Protein AF-A0A843T943-F1 (afdb_monomer_lite)

pLDDT: mean 78.67, std 18.43, range [34.84, 98.56]

Foldseek 3Di:
DDDDDDPPDPDDDPLNVLLVLLQVLCQLQVHDGCPLVVQLVVQLVVCVVVVDDPVVSVCSNNCSSCVCSCVSVCSVVCCVQQNNHCCVQQVVDVPPPPVSNVRSRVVVVVVDDDDD

Sequence (116 aa):
MTEKASPATDRVRTAEMIAAACLATDLGMGFPFEHGLHATLMAMRLADLANVDADTASQTYYACLLTYSGCTTDAEESTRIFGQSMTEHLTPVEHGSRAQSLAGVNEPCLRSTPHW

Radius of gyration: 20.21 Å; chains: 1; bounding box: 46×56×58 Å

Structure (mmCIF, N/CA/C/O backbone):
data_AF-A0A843T943-F1
#
_entry.id   AF-A0A843T943-F1
#
loop_
_atom_site.group_PDB
_atom_site.id
_atom_site.type_symbol
_atom_site.label_atom_id
_atom_site.label_alt_id
_atom_site.label_comp_id
_atom_site.label_asym_id
_atom_site.label_entity_id
_atom_site.label_seq_id
_atom_site.pdbx_PDB_ins_code
_atom_site.Cartn_x
_atom_site.Cartn_y
_atom_site.Cartn_z
_atom_site.occupancy
_atom_site.B_iso_or_equiv
_atom_site.auth_seq_id
_atom_site.auth_comp_id
_atom_site.auth_asym_id
_atom_site.auth_atom_id
_atom_site.pdbx_PDB_model_num
ATOM 1 N N . MET A 1 1 ? -2.264 38.146 35.349 1.00 35.91 1 MET A N 1
ATOM 2 C CA . MET A 1 1 ? -3.034 36.938 34.994 1.00 35.91 1 MET A CA 1
ATOM 3 C C . MET A 1 1 ? -2.268 36.275 33.866 1.00 35.91 1 MET A C 1
ATOM 5 O O . MET A 1 1 ? -2.380 36.694 32.726 1.00 35.91 1 MET A O 1
ATOM 9 N N . THR A 1 2 ? -1.322 35.414 34.227 1.00 34.84 2 THR A N 1
ATOM 10 C CA . THR A 1 2 ? -0.327 34.858 33.305 1.00 34.84 2 THR A CA 1
ATOM 11 C C . THR A 1 2 ? -0.920 33.608 32.672 1.00 34.84 2 THR A C 1
ATOM 13 O O . THR A 1 2 ? -1.159 32.621 33.366 1.00 34.84 2 THR A O 1
ATOM 16 N N . GLU A 1 3 ? -1.203 33.671 31.375 1.00 46.16 3 GLU A N 1
ATOM 17 C CA . GLU A 1 3 ? -1.627 32.517 30.590 1.00 46.16 3 GLU A CA 1
ATOM 18 C C . GLU A 1 3 ? -0.430 31.575 30.430 1.00 46.16 3 GLU A C 1
ATOM 20 O O . GLU A 1 3 ? 0.602 31.921 29.854 1.00 46.16 3 GLU A O 1
ATOM 25 N N . LYS A 1 4 ? -0.533 30.395 31.041 1.00 40.38 4 LYS A N 1
ATOM 26 C CA . LYS A 1 4 ? 0.493 29.359 31.001 1.00 40.38 4 LYS A CA 1
ATOM 27 C C . LYS A 1 4 ? 0.335 28.586 29.693 1.00 40.38 4 LYS A C 1
ATOM 29 O O . LYS A 1 4 ? -0.426 27.624 29.639 1.00 40.38 4 LYS A O 1
ATOM 34 N N . ALA A 1 5 ? 1.055 29.003 28.653 1.00 53.22 5 ALA A N 1
ATOM 35 C CA . ALA A 1 5 ? 1.251 28.182 27.465 1.00 53.22 5 ALA A CA 1
ATOM 36 C C . ALA A 1 5 ? 1.896 26.851 27.890 1.00 53.22 5 ALA A C 1
ATOM 38 O O . ALA A 1 5 ? 2.995 26.822 28.449 1.00 53.22 5 ALA A O 1
ATOM 39 N N . SER A 1 6 ? 1.174 25.748 27.697 1.00 50.72 6 SER A N 1
ATOM 40 C CA . SER A 1 6 ? 1.707 24.403 27.909 1.00 50.72 6 SER A CA 1
ATOM 41 C C . SER A 1 6 ? 2.675 24.084 26.766 1.00 50.72 6 SER A C 1
ATOM 43 O O . SER A 1 6 ? 2.307 24.323 25.613 1.00 50.72 6 SER A O 1
ATOM 45 N N . PRO A 1 7 ? 3.884 23.550 27.015 1.00 50.81 7 PRO A N 1
ATOM 46 C CA . PRO A 1 7 ? 4.747 23.114 25.930 1.00 50.81 7 PRO A CA 1
ATOM 47 C C . PRO A 1 7 ? 4.096 21.880 25.301 1.00 50.81 7 PRO A C 1
ATOM 49 O O . PRO A 1 7 ? 4.120 20.792 25.877 1.00 50.81 7 PRO A O 1
ATOM 52 N N . ALA A 1 8 ? 3.462 22.048 24.139 1.00 60.62 8 ALA A N 1
ATOM 53 C CA . ALA A 1 8 ? 3.121 20.925 23.282 1.00 60.62 8 ALA A CA 1
ATOM 54 C C . ALA A 1 8 ? 4.448 20.274 22.882 1.00 60.62 8 ALA A C 1
ATOM 56 O O . ALA A 1 8 ? 5.213 20.809 22.086 1.00 60.62 8 ALA A O 1
ATOM 57 N N . THR A 1 9 ? 4.776 19.181 23.557 1.00 56.72 9 THR A N 1
ATOM 58 C CA . THR A 1 9 ? 6.011 18.438 23.357 1.00 56.72 9 THR A CA 1
ATOM 59 C C . THR A 1 9 ? 6.086 17.935 21.923 1.00 56.72 9 THR A C 1
ATOM 61 O O . THR A 1 9 ? 5.174 17.248 21.465 1.00 56.72 9 THR A O 1
ATOM 64 N N . ASP A 1 10 ? 7.204 18.248 21.291 1.00 68.62 10 ASP A N 1
ATOM 65 C CA . ASP A 1 10 ? 7.774 17.748 20.041 1.00 68.62 10 ASP A CA 1
ATOM 66 C C . ASP A 1 10 ? 7.848 16.200 19.993 1.00 68.62 10 ASP A C 1
ATOM 68 O O . ASP A 1 10 ? 8.912 15.597 20.123 1.00 68.62 10 ASP A O 1
ATOM 72 N N . ARG A 1 11 ? 6.698 15.509 19.945 1.00 80.38 11 ARG A N 1
ATOM 73 C CA . ARG A 1 11 ? 6.611 14.037 19.914 1.00 80.38 11 ARG A CA 1
ATOM 74 C C . ARG A 1 11 ? 6.117 13.569 18.554 1.00 80.38 11 ARG A C 1
ATOM 76 O O . ARG A 1 11 ? 4.919 13.606 18.285 1.00 80.38 11 ARG A O 1
ATOM 83 N N . VAL A 1 12 ? 7.046 13.070 17.744 1.00 89.88 12 VAL A N 1
ATOM 84 C CA . VAL A 1 12 ? 6.753 12.418 16.463 1.00 89.88 12 VAL A CA 1
ATOM 85 C C . VAL A 1 12 ? 6.107 11.054 16.706 1.00 89.88 12 VAL A C 1
ATOM 87 O O . VAL A 1 12 ? 6.551 10.284 17.566 1.00 89.88 12 VAL A O 1
ATOM 90 N N . ARG A 1 13 ? 5.045 10.739 15.960 1.00 93.25 13 ARG A N 1
ATOM 91 C CA . ARG A 1 13 ? 4.363 9.443 16.047 1.00 93.25 13 ARG A CA 1
ATOM 92 C C . ARG A 1 13 ? 5.164 8.380 15.302 1.00 93.25 13 ARG A C 1
ATOM 94 O O . ARG A 1 13 ? 5.665 8.617 14.208 1.00 93.25 13 ARG A O 1
ATOM 101 N N . THR A 1 14 ? 5.193 7.157 15.829 1.00 95.38 14 THR A N 1
ATOM 102 C CA . THR A 1 14 ? 5.813 6.007 15.145 1.00 95.38 14 THR A CA 1
ATOM 103 C C . THR A 1 14 ? 5.260 5.813 13.731 1.00 95.38 14 THR A C 1
ATOM 105 O O . THR A 1 14 ? 6.024 5.563 12.805 1.00 95.38 14 THR A O 1
ATOM 108 N N . ALA A 1 15 ? 3.952 6.010 13.546 1.00 95.88 15 ALA A N 1
ATOM 109 C CA . ALA A 1 15 ? 3.310 5.955 12.236 1.00 95.88 15 ALA A CA 1
ATOM 110 C C . ALA A 1 15 ? 3.863 6.986 11.238 1.00 95.88 15 ALA A C 1
ATOM 112 O O . ALA A 1 15 ? 4.008 6.654 10.068 1.00 95.88 15 ALA A O 1
ATOM 113 N N . GLU A 1 16 ? 4.209 8.198 11.682 1.00 95.94 16 GLU A N 1
ATOM 114 C CA . GLU A 1 16 ? 4.783 9.242 10.818 1.00 95.94 16 GLU A CA 1
ATOM 115 C C . GLU A 1 16 ? 6.208 8.874 10.399 1.00 95.94 16 GLU A C 1
ATOM 117 O O . GLU A 1 16 ? 6.549 8.971 9.223 1.00 95.94 16 GLU A O 1
ATOM 122 N N . MET A 1 17 ? 7.015 8.370 11.340 1.00 96.69 17 MET A N 1
ATOM 123 C CA . MET A 1 17 ? 8.372 7.899 11.046 1.00 96.69 17 MET A CA 1
ATOM 124 C C . MET A 1 17 ? 8.370 6.721 10.069 1.00 96.69 17 MET A C 1
ATOM 126 O O . MET A 1 17 ? 9.159 6.700 9.128 1.00 96.69 17 MET A O 1
ATOM 130 N N . ILE A 1 18 ? 7.477 5.748 10.270 1.00 97.12 18 ILE A N 1
ATOM 131 C CA . ILE A 1 18 ? 7.381 4.572 9.398 1.00 97.12 18 ILE A CA 1
ATOM 132 C C . ILE A 1 18 ? 6.822 4.955 8.024 1.00 97.12 18 ILE A C 1
ATOM 134 O O . ILE A 1 18 ? 7.332 4.475 7.017 1.00 97.12 18 ILE A O 1
ATOM 138 N N . ALA A 1 19 ? 5.839 5.856 7.952 1.00 96.88 19 ALA A N 1
ATOM 139 C CA . ALA A 1 19 ? 5.344 6.366 6.675 1.00 96.88 19 ALA A CA 1
ATOM 140 C C . ALA A 1 19 ? 6.439 7.123 5.902 1.00 96.88 19 ALA A C 1
ATOM 142 O O . ALA A 1 19 ? 6.611 6.897 4.708 1.00 96.88 19 ALA A O 1
ATOM 143 N N . ALA A 1 20 ? 7.234 7.961 6.576 1.00 96.69 20 ALA A N 1
ATOM 144 C CA . ALA A 1 20 ? 8.369 8.641 5.953 1.00 96.69 20 ALA A CA 1
ATOM 145 C C . ALA A 1 20 ? 9.435 7.650 5.452 1.00 96.69 20 ALA A C 1
ATOM 147 O O . ALA A 1 20 ? 9.953 7.809 4.347 1.00 96.69 20 ALA A O 1
ATOM 148 N N . ALA A 1 21 ? 9.729 6.602 6.230 1.00 94.44 21 ALA A N 1
ATOM 149 C CA . ALA A 1 21 ? 10.628 5.533 5.806 1.00 94.44 21 ALA A CA 1
ATOM 150 C C . ALA A 1 21 ? 10.081 4.773 4.585 1.00 94.44 21 ALA A C 1
ATOM 152 O O . ALA A 1 21 ? 10.832 4.533 3.647 1.00 94.44 21 ALA A O 1
ATOM 153 N N . CYS A 1 22 ? 8.779 4.472 4.551 1.00 95.56 22 CYS A N 1
ATOM 154 C CA . CYS A 1 22 ? 8.110 3.848 3.407 1.00 95.56 22 CYS A CA 1
ATOM 155 C C . CYS A 1 22 ? 8.260 4.691 2.129 1.00 95.56 22 CYS A C 1
ATOM 157 O O . CYS A 1 22 ? 8.596 4.159 1.077 1.00 95.56 22 CYS A O 1
ATOM 159 N N . LEU A 1 23 ? 8.085 6.013 2.219 1.00 95.31 23 LEU A N 1
ATOM 160 C CA . LEU A 1 23 ? 8.278 6.917 1.080 1.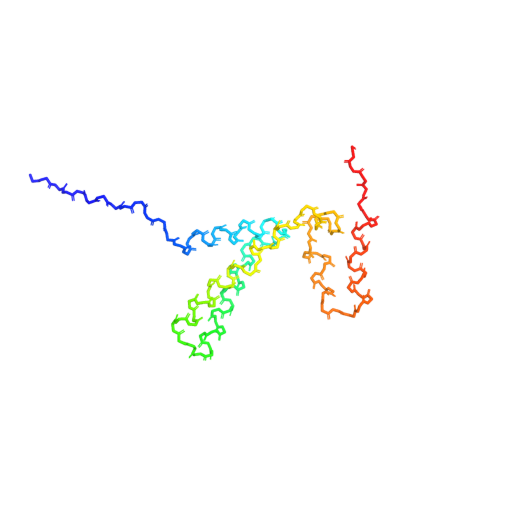00 95.31 23 LEU A CA 1
ATOM 161 C C . LEU A 1 23 ? 9.737 6.955 0.606 1.00 95.31 23 LEU A C 1
ATOM 163 O O . LEU A 1 23 ? 10.005 6.999 -0.594 1.00 95.31 23 LEU A O 1
ATOM 167 N N . ALA A 1 24 ? 10.694 6.912 1.536 1.00 91.81 24 ALA A N 1
ATOM 168 C CA . ALA A 1 24 ? 12.108 6.792 1.191 1.00 91.81 24 ALA A CA 1
ATOM 169 C C . ALA A 1 24 ? 12.416 5.443 0.516 1.00 91.81 24 ALA A C 1
ATOM 171 O O . ALA A 1 24 ? 13.228 5.396 -0.406 1.00 91.81 24 ALA A O 1
ATOM 172 N N . THR A 1 25 ? 11.752 4.360 0.934 1.00 88.94 25 THR A N 1
ATOM 173 C CA . THR A 1 25 ? 11.836 3.051 0.277 1.00 88.94 25 THR A CA 1
ATOM 174 C C . THR A 1 25 ? 11.286 3.096 -1.145 1.00 88.94 25 THR A C 1
ATOM 176 O O . THR A 1 25 ? 11.962 2.593 -2.037 1.00 88.94 25 THR A O 1
ATOM 179 N N . ASP A 1 26 ? 10.137 3.739 -1.387 1.00 89.38 26 ASP A N 1
ATOM 180 C CA . ASP A 1 26 ? 9.589 3.891 -2.744 1.00 89.38 26 ASP A CA 1
ATOM 181 C C . ASP A 1 26 ? 10.618 4.558 -3.676 1.00 89.38 26 ASP A C 1
ATOM 183 O O . ASP A 1 26 ? 10.900 4.054 -4.764 1.00 89.38 26 ASP A O 1
ATOM 187 N N . LEU A 1 27 ? 11.259 5.639 -3.213 1.00 87.44 27 LEU A N 1
ATOM 188 C CA . LEU A 1 27 ? 12.315 6.326 -3.964 1.00 87.44 27 LEU A CA 1
ATOM 189 C C . LEU A 1 27 ? 13.559 5.451 -4.169 1.00 87.44 27 LEU A C 1
ATOM 191 O O . LEU A 1 27 ? 14.092 5.403 -5.274 1.00 87.44 27 LEU A O 1
ATOM 195 N N . GLY A 1 28 ? 14.015 4.750 -3.127 1.00 80.50 28 GLY A N 1
ATOM 196 C CA . GLY A 1 28 ? 15.188 3.873 -3.199 1.00 80.50 28 GLY A CA 1
ATOM 197 C C . GLY A 1 28 ? 14.996 2.658 -4.113 1.00 80.50 28 GLY A C 1
ATOM 198 O O . GLY A 1 28 ? 15.968 2.154 -4.664 1.00 80.50 28 GLY A O 1
ATOM 199 N N . MET A 1 29 ? 13.752 2.212 -4.294 1.00 80.69 29 MET A N 1
ATOM 200 C CA . MET A 1 29 ? 13.380 1.088 -5.159 1.00 80.69 29 MET A CA 1
ATOM 201 C C . MET A 1 29 ? 13.011 1.514 -6.590 1.00 80.69 29 MET A C 1
ATOM 203 O O . MET A 1 29 ? 12.803 0.657 -7.450 1.00 80.69 29 MET A O 1
ATOM 207 N N . GLY A 1 30 ? 12.892 2.820 -6.857 1.00 79.69 30 GLY A N 1
ATOM 208 C CA . GLY A 1 30 ? 12.391 3.328 -8.138 1.00 79.69 30 GLY A CA 1
ATOM 209 C C . GLY A 1 30 ? 10.898 3.045 -8.360 1.00 79.69 30 GLY A C 1
ATOM 210 O O . GLY A 1 30 ? 10.454 2.897 -9.505 1.00 79.69 30 GLY A O 1
ATOM 211 N N . PHE A 1 31 ? 10.123 2.926 -7.278 1.00 85.12 31 PHE A N 1
ATOM 212 C CA . PHE A 1 31 ? 8.666 2.833 -7.323 1.00 85.12 31 PHE A CA 1
ATOM 213 C C . PHE A 1 31 ? 8.037 4.215 -7.555 1.00 85.12 31 PHE A C 1
ATOM 215 O O . PHE A 1 31 ? 8.642 5.244 -7.240 1.00 85.12 31 PHE A O 1
ATOM 222 N N . PRO A 1 32 ? 6.797 4.273 -8.077 1.00 88.94 32 PRO A N 1
ATOM 223 C CA . PRO A 1 32 ? 6.001 5.491 -8.004 1.00 88.94 32 PRO A CA 1
ATOM 224 C C . PRO A 1 32 ? 5.915 5.998 -6.557 1.00 88.94 32 PRO A C 1
ATOM 226 O O . PRO A 1 32 ? 5.799 5.206 -5.624 1.00 88.94 32 PRO A O 1
ATOM 229 N N . PHE A 1 33 ? 5.947 7.317 -6.364 1.00 91.75 33 PHE A N 1
ATOM 230 C CA . PHE A 1 33 ? 5.812 7.900 -5.030 1.00 91.75 33 PHE A CA 1
ATOM 231 C C . PHE A 1 33 ? 4.466 7.510 -4.399 1.00 91.75 33 PHE A C 1
ATOM 233 O O . PHE A 1 33 ? 3.450 7.463 -5.094 1.00 91.75 33 PHE A O 1
ATOM 240 N N . GLU A 1 34 ? 4.470 7.238 -3.092 1.00 96.00 34 GLU A N 1
ATOM 241 C CA . GLU A 1 34 ? 3.314 6.756 -2.319 1.00 96.00 34 GLU A CA 1
ATOM 242 C C . GLU A 1 34 ? 2.836 5.340 -2.686 1.00 96.00 34 GLU A C 1
ATOM 244 O O . GLU A 1 34 ? 1.758 4.929 -2.246 1.00 96.00 34 GLU A O 1
ATOM 249 N N . HIS A 1 35 ? 3.620 4.562 -3.442 1.00 94.88 35 HIS A N 1
ATOM 250 C CA . HIS A 1 35 ? 3.289 3.179 -3.786 1.00 94.88 35 HIS A CA 1
ATOM 251 C C . HIS A 1 35 ? 2.982 2.340 -2.535 1.00 94.88 35 HIS A C 1
ATOM 253 O O . HIS A 1 35 ? 1.905 1.740 -2.446 1.00 94.88 35 HIS A O 1
ATOM 259 N N . GLY A 1 36 ? 3.866 2.354 -1.532 1.00 95.44 36 GLY A N 1
ATOM 260 C CA . GLY A 1 36 ? 3.648 1.610 -0.289 1.00 95.44 36 GLY A CA 1
ATOM 261 C C . GLY A 1 36 ? 2.467 2.130 0.547 1.00 95.44 36 GLY A C 1
ATOM 262 O O . GLY A 1 36 ? 1.730 1.340 1.148 1.00 95.44 36 GLY A O 1
ATOM 263 N N . LEU A 1 37 ? 2.205 3.444 0.535 1.00 97.69 37 LEU A N 1
ATOM 264 C CA . LEU A 1 37 ? 1.030 4.025 1.204 1.00 97.69 37 LEU A CA 1
ATOM 265 C C . LEU A 1 37 ? -0.271 3.569 0.537 1.00 97.69 37 LEU A C 1
ATOM 267 O O . LEU A 1 37 ? -1.225 3.184 1.216 1.00 97.69 37 LEU A O 1
ATOM 271 N N . HIS A 1 38 ? -0.308 3.571 -0.795 1.00 98.00 38 HIS A N 1
ATOM 272 C CA . HIS A 1 38 ? -1.473 3.142 -1.553 1.00 98.00 38 HIS A CA 1
ATOM 273 C C . HIS A 1 38 ? -1.747 1.645 -1.354 1.00 98.00 38 HIS A C 1
ATOM 275 O O . HIS A 1 38 ? -2.894 1.262 -1.116 1.00 98.00 38 HIS A O 1
ATOM 281 N N . ALA A 1 3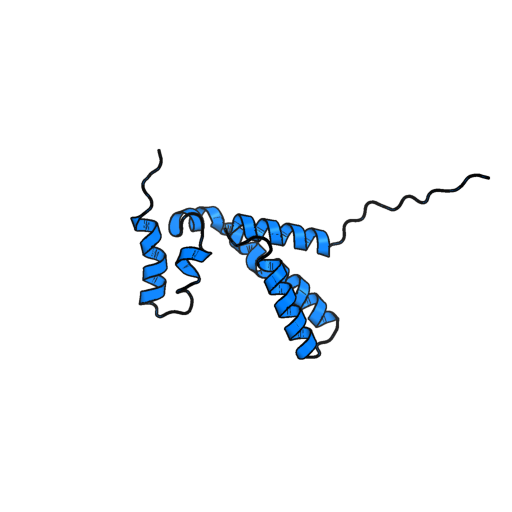9 ? -0.703 0.810 -1.349 1.00 97.06 39 ALA A N 1
ATOM 282 C CA . ALA A 1 39 ? -0.814 -0.608 -1.011 1.00 97.06 39 ALA A CA 1
ATOM 283 C C . ALA A 1 39 ? -1.345 -0.817 0.420 1.00 97.06 39 ALA A C 1
ATOM 285 O O . ALA A 1 39 ? -2.250 -1.625 0.632 1.00 97.06 39 ALA A O 1
ATOM 286 N N . THR A 1 40 ? -0.862 -0.029 1.387 1.00 98.38 40 THR A N 1
ATOM 287 C CA . THR A 1 40 ? -1.328 -0.075 2.784 1.00 98.38 40 THR A CA 1
ATOM 288 C C . THR A 1 40 ? -2.809 0.286 2.896 1.00 98.38 40 THR A C 1
ATOM 290 O O . THR A 1 40 ? -3.556 -0.397 3.592 1.00 98.38 40 THR A O 1
ATOM 293 N N . LEU A 1 41 ? -3.283 1.302 2.167 1.00 98.38 41 LEU A N 1
ATOM 294 C CA . LEU A 1 41 ? -4.710 1.643 2.129 1.00 98.38 41 LEU A CA 1
ATOM 295 C C . LEU A 1 41 ? -5.568 0.494 1.585 1.00 98.38 41 LEU A C 1
ATOM 297 O O . LEU A 1 41 ? -6.655 0.242 2.105 1.00 98.38 41 LEU A O 1
ATOM 301 N N . MET A 1 42 ? -5.096 -0.212 0.556 1.00 98.50 42 MET A N 1
ATOM 302 C CA . MET A 1 42 ? -5.810 -1.374 0.020 1.00 98.50 42 MET A CA 1
ATOM 303 C C . MET A 1 42 ? -5.829 -2.532 1.020 1.00 98.50 42 MET A C 1
ATOM 305 O O . MET A 1 42 ? -6.884 -3.126 1.237 1.00 98.50 42 MET A O 1
ATOM 309 N N . ALA A 1 43 ? -4.705 -2.810 1.680 1.00 98.25 43 ALA A N 1
ATOM 310 C CA . ALA A 1 43 ? -4.623 -3.842 2.708 1.00 98.25 43 ALA A CA 1
ATOM 311 C C . ALA A 1 43 ? -5.545 -3.550 3.900 1.00 98.25 43 ALA A C 1
ATOM 313 O O . ALA A 1 43 ? -6.257 -4.442 4.351 1.00 98.25 43 ALA A O 1
ATOM 314 N N . MET A 1 44 ? -5.613 -2.295 4.355 1.00 98.56 44 MET A N 1
ATOM 315 C CA . MET A 1 44 ? -6.526 -1.893 5.429 1.00 98.56 44 MET A CA 1
ATOM 316 C C . MET A 1 44 ? -7.995 -2.063 5.031 1.00 98.56 44 MET A C 1
ATOM 318 O O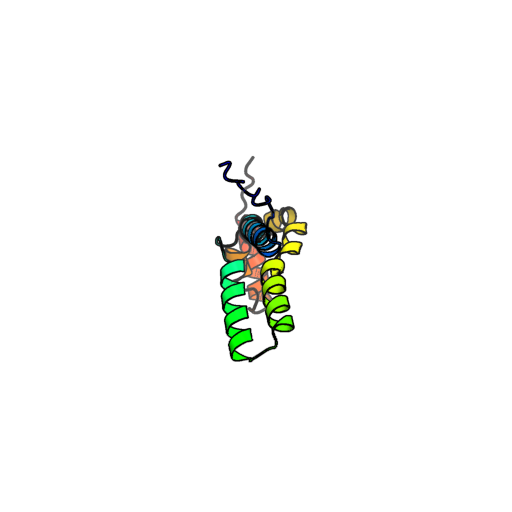 . MET A 1 44 ? -8.782 -2.573 5.819 1.00 98.56 44 MET A O 1
ATOM 322 N N . ARG A 1 45 ? -8.365 -1.748 3.781 1.00 98.50 45 ARG A N 1
ATOM 323 C CA . ARG A 1 45 ? -9.722 -2.028 3.274 1.00 98.50 45 ARG A CA 1
ATOM 324 C C . ARG A 1 45 ? -10.039 -3.523 3.267 1.00 98.50 45 ARG A C 1
ATOM 326 O O . ARG A 1 45 ? -11.168 -3.907 3.554 1.00 98.50 45 ARG A O 1
ATOM 333 N N . LEU A 1 46 ? -9.068 -4.370 2.931 1.00 98.50 46 LEU A N 1
ATOM 334 C CA . LEU A 1 46 ? -9.237 -5.824 2.990 1.00 98.50 46 LEU A CA 1
ATOM 335 C C . LEU A 1 46 ? -9.367 -6.319 4.435 1.00 98.50 46 LEU A C 1
ATOM 337 O O . LEU A 1 46 ? -10.210 -7.172 4.701 1.00 98.50 46 LEU A O 1
ATOM 341 N N . ALA A 1 47 ? -8.583 -5.767 5.361 1.00 98.25 47 ALA A N 1
ATOM 342 C CA . ALA A 1 47 ? -8.674 -6.068 6.786 1.00 98.25 47 ALA A CA 1
ATOM 343 C C . ALA A 1 47 ? -10.051 -5.686 7.359 1.00 98.25 47 ALA A C 1
ATOM 345 O O . ALA A 1 47 ? -10.663 -6.491 8.062 1.00 98.25 47 ALA A O 1
ATOM 346 N N . ASP A 1 48 ? -10.575 -4.516 6.980 1.00 98.19 48 ASP A N 1
ATOM 347 C CA . ASP A 1 48 ? -11.920 -4.066 7.350 1.00 98.19 48 ASP A CA 1
ATOM 348 C C . ASP A 1 48 ? -12.996 -5.027 6.818 1.00 98.19 48 ASP A C 1
ATOM 350 O O . ASP A 1 48 ? -13.880 -5.452 7.561 1.00 98.19 48 ASP A O 1
ATOM 354 N N . LEU A 1 49 ? -12.904 -5.428 5.544 1.00 98.56 49 LEU A N 1
ATOM 355 C CA . LEU A 1 49 ? -13.831 -6.394 4.936 1.00 98.56 49 LEU A CA 1
ATOM 356 C C . LEU A 1 49 ? -13.749 -7.785 5.578 1.00 98.56 49 LEU A C 1
ATOM 358 O O . LEU A 1 49 ? -14.752 -8.496 5.639 1.00 98.56 49 LEU A O 1
ATOM 362 N N . ALA A 1 50 ? -12.569 -8.172 6.059 1.00 98.31 50 ALA A N 1
ATOM 363 C CA . ALA A 1 50 ? -12.349 -9.413 6.793 1.00 98.31 50 ALA A CA 1
ATOM 364 C C . ALA A 1 50 ? -12.776 -9.325 8.272 1.00 98.31 50 ALA A C 1
ATOM 366 O O . ALA A 1 50 ? -12.773 -10.346 8.958 1.00 98.31 50 ALA A O 1
ATOM 367 N N . ASN A 1 51 ? -13.168 -8.137 8.751 1.00 98.00 51 ASN A N 1
ATOM 368 C CA . ASN A 1 51 ? -13.613 -7.870 10.117 1.00 98.00 51 ASN A CA 1
ATOM 369 C C . ASN A 1 51 ? -12.616 -8.377 11.178 1.00 98.00 51 ASN A C 1
ATOM 371 O O . ASN A 1 51 ? -12.997 -9.034 12.153 1.00 98.00 51 ASN A O 1
ATOM 375 N N . VAL A 1 52 ? -11.328 -8.101 10.950 1.00 98.38 52 VAL A N 1
ATOM 376 C CA . VAL A 1 52 ? -10.248 -8.456 11.880 1.00 98.38 52 VAL A CA 1
ATOM 377 C C . VAL A 1 52 ? -10.287 -7.589 13.141 1.00 98.38 52 VAL A C 1
ATOM 379 O O . VAL A 1 52 ? -10.870 -6.504 13.156 1.00 98.38 52 VAL A O 1
ATOM 382 N N . ASP A 1 53 ? -9.660 -8.055 14.219 1.00 98.38 53 ASP A N 1
ATOM 383 C CA . ASP A 1 53 ? -9.516 -7.255 15.434 1.00 98.38 53 ASP A CA 1
ATOM 384 C C . ASP A 1 53 ? -8.509 -6.097 15.270 1.00 98.38 53 ASP A C 1
ATOM 386 O O . ASP A 1 53 ? -7.745 -6.013 14.305 1.00 98.38 53 ASP A O 1
ATOM 390 N N . ALA A 1 54 ? -8.505 -5.185 16.245 1.00 97.88 54 ALA A N 1
ATOM 391 C CA . ALA A 1 54 ? -7.675 -3.983 16.215 1.00 97.88 54 ALA A CA 1
ATOM 392 C C . ALA A 1 54 ? -6.162 -4.267 16.246 1.00 97.88 54 ALA A C 1
ATOM 394 O O . ALA A 1 54 ? -5.389 -3.468 15.711 1.00 97.88 54 ALA A O 1
ATOM 395 N N . ASP A 1 55 ? -5.730 -5.373 16.859 1.00 98.44 55 ASP A N 1
ATOM 396 C CA . ASP A 1 55 ? -4.314 -5.744 16.883 1.00 98.44 55 ASP A CA 1
ATOM 397 C C . ASP A 1 55 ? -3.877 -6.203 15.491 1.00 98.44 55 ASP A C 1
ATOM 399 O O . ASP A 1 55 ? -2.917 -5.676 14.931 1.00 98.44 55 ASP A O 1
ATOM 403 N N . THR A 1 56 ? -4.667 -7.078 14.871 1.00 98.44 56 THR A N 1
ATOM 404 C CA . THR A 1 56 ? -4.447 -7.551 13.500 1.00 98.44 56 THR A CA 1
ATOM 405 C C . THR A 1 56 ? -4.482 -6.401 12.487 1.00 98.44 56 THR A C 1
ATOM 407 O O . THR A 1 56 ? -3.647 -6.343 11.582 1.00 98.44 56 THR A O 1
ATOM 410 N N . ALA A 1 57 ? -5.398 -5.441 12.646 1.00 98.44 57 ALA A N 1
ATOM 411 C CA . ALA A 1 57 ? -5.452 -4.241 11.810 1.00 98.44 57 ALA A CA 1
ATOM 412 C C . ALA A 1 57 ? -4.185 -3.373 11.965 1.00 98.44 57 ALA A C 1
ATOM 414 O O . ALA A 1 57 ? -3.610 -2.926 10.973 1.00 98.44 57 ALA A O 1
ATOM 415 N N . SER A 1 58 ? -3.700 -3.186 13.197 1.00 98.31 58 SER A N 1
ATOM 416 C CA . SER A 1 58 ? -2.448 -2.468 13.478 1.00 98.31 58 SER A CA 1
ATOM 417 C C . SER A 1 58 ? -1.230 -3.182 12.877 1.00 98.31 58 SER A C 1
ATOM 419 O O . SER A 1 58 ? -0.387 -2.549 12.238 1.00 98.31 58 SER A O 1
ATOM 421 N N . GLN A 1 59 ? -1.153 -4.509 13.016 1.00 98.25 59 GLN A N 1
ATOM 422 C CA . GLN A 1 59 ? -0.101 -5.315 12.395 1.00 98.25 59 GLN A CA 1
ATOM 423 C C . GLN A 1 59 ? -0.141 -5.205 10.870 1.00 98.25 59 GLN A C 1
ATOM 425 O O . GLN A 1 59 ? 0.901 -4.998 10.258 1.00 98.25 59 GLN A O 1
ATOM 430 N N . THR A 1 60 ? -1.330 -5.268 10.263 1.00 98.31 60 THR A N 1
ATOM 431 C CA . THR A 1 60 ? -1.514 -5.099 8.813 1.00 98.31 60 THR A CA 1
ATOM 432 C C . THR A 1 60 ? -0.996 -3.738 8.356 1.00 98.31 60 THR A C 1
ATOM 434 O O . THR A 1 60 ? -0.203 -3.668 7.421 1.00 98.31 60 THR A O 1
ATOM 437 N N . TYR A 1 61 ? -1.366 -2.663 9.058 1.00 98.50 61 TYR A N 1
ATOM 438 C CA . TYR A 1 61 ? -0.909 -1.307 8.755 1.00 98.50 61 TYR A CA 1
ATOM 439 C C . TYR A 1 61 ? 0.623 -1.205 8.727 1.00 98.50 61 TYR A C 1
ATOM 441 O O . TYR A 1 61 ? 1.204 -0.774 7.731 1.00 98.50 61 TYR A O 1
ATOM 449 N N . TYR A 1 62 ? 1.296 -1.627 9.801 1.00 98.00 62 TYR A N 1
ATOM 450 C CA . TYR A 1 62 ? 2.752 -1.498 9.888 1.00 98.00 62 TYR A CA 1
ATOM 451 C C . TYR A 1 62 ? 3.499 -2.504 9.005 1.00 98.00 62 TYR A C 1
ATOM 453 O O . TYR A 1 62 ? 4.523 -2.144 8.428 1.00 98.00 62 TYR A O 1
ATOM 461 N N . ALA A 1 63 ? 2.999 -3.733 8.857 1.00 96.75 63 ALA A N 1
ATOM 462 C CA . ALA A 1 63 ? 3.609 -4.737 7.987 1.00 96.75 63 ALA A CA 1
ATOM 463 C C . ALA A 1 63 ? 3.555 -4.316 6.511 1.00 96.75 63 ALA A C 1
ATOM 465 O O . ALA A 1 63 ? 4.544 -4.463 5.793 1.00 96.75 63 ALA A O 1
ATOM 466 N N . CYS A 1 64 ? 2.439 -3.733 6.062 1.00 97.44 64 CYS A N 1
ATOM 467 C CA . CYS A 1 64 ? 2.324 -3.221 4.699 1.00 97.44 64 CYS A CA 1
ATOM 468 C C . CYS A 1 64 ? 3.279 -2.050 4.442 1.00 97.44 64 CYS A C 1
ATOM 470 O O . CYS A 1 64 ? 4.010 -2.076 3.454 1.00 97.44 64 CYS A O 1
ATOM 472 N N . LEU A 1 65 ? 3.373 -1.082 5.360 1.00 97.31 65 LEU A N 1
ATOM 473 C CA . LEU A 1 65 ? 4.330 0.026 5.227 1.00 97.31 65 LEU A CA 1
ATOM 474 C C . LEU A 1 65 ? 5.794 -0.437 5.202 1.00 97.31 65 LEU A C 1
ATOM 476 O O . LEU A 1 65 ? 6.640 0.210 4.592 1.00 97.31 65 LEU A O 1
ATOM 480 N N . LEU A 1 66 ? 6.103 -1.548 5.869 1.00 95.44 66 LEU A N 1
ATOM 481 C CA . LEU A 1 66 ? 7.457 -2.0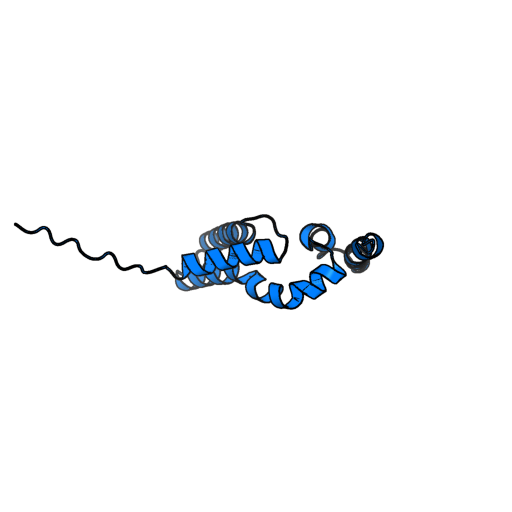94 5.969 1.00 95.44 66 LEU A CA 1
ATOM 482 C C . LEU A 1 66 ? 7.755 -3.187 4.934 1.00 95.44 66 LEU A C 1
ATOM 484 O O . LEU A 1 66 ? 8.852 -3.739 4.947 1.00 95.44 66 LEU A O 1
ATOM 488 N N . THR A 1 67 ? 6.827 -3.493 4.020 1.00 92.44 67 THR A N 1
ATOM 489 C CA . THR A 1 67 ? 6.937 -4.641 3.097 1.00 92.44 67 THR A CA 1
ATOM 490 C C . THR A 1 67 ? 8.246 -4.649 2.303 1.00 92.44 67 THR A C 1
ATOM 492 O O . THR A 1 67 ? 8.831 -5.709 2.095 1.00 92.44 67 THR A O 1
ATOM 495 N N . TYR A 1 68 ? 8.747 -3.472 1.924 1.00 87.31 68 TYR A N 1
ATOM 496 C CA . TYR A 1 68 ? 9.965 -3.331 1.125 1.00 87.31 68 TYR A CA 1
ATOM 497 C C . TYR A 1 68 ? 11.148 -2.737 1.895 1.00 87.31 68 TYR A C 1
ATOM 499 O O . TYR A 1 68 ? 12.195 -2.477 1.303 1.00 87.31 68 TYR A O 1
ATOM 507 N N . SER A 1 69 ? 11.037 -2.534 3.214 1.00 85.00 69 SER A N 1
ATOM 508 C CA . SER A 1 69 ? 12.064 -1.812 3.981 1.00 85.00 69 SER A CA 1
ATOM 509 C C . SER A 1 69 ? 13.429 -2.512 3.984 1.00 85.00 69 SER A C 1
ATOM 511 O O . SER A 1 69 ? 14.444 -1.864 4.218 1.00 85.00 69 SER A O 1
ATOM 513 N N . GLY A 1 70 ? 13.461 -3.828 3.742 1.00 78.50 70 GLY A N 1
ATOM 514 C CA . GLY A 1 70 ? 14.691 -4.618 3.611 1.00 78.50 70 GLY A CA 1
ATOM 515 C C . GLY A 1 70 ? 15.234 -4.719 2.182 1.00 78.50 70 GLY A C 1
ATOM 516 O O . GLY A 1 70 ? 16.399 -5.069 2.003 1.00 78.50 70 GLY A O 1
ATOM 517 N N . CYS A 1 71 ? 14.430 -4.399 1.166 1.00 73.00 71 CYS A N 1
ATOM 518 C CA . CYS A 1 71 ? 14.801 -4.548 -0.244 1.00 73.00 71 CYS A CA 1
ATOM 519 C C . CYS A 1 71 ? 15.830 -3.505 -0.708 1.00 73.00 71 CYS A C 1
ATOM 521 O O . CYS A 1 71 ? 16.539 -3.735 -1.681 1.00 73.00 71 CYS A O 1
ATOM 523 N N . THR A 1 72 ? 15.991 -2.409 0.036 1.00 62.88 72 THR A N 1
ATOM 524 C CA . THR A 1 72 ? 17.053 -1.414 -0.181 1.00 62.88 72 THR A CA 1
ATOM 525 C C . THR A 1 72 ? 18.460 -1.952 0.097 1.00 62.88 72 THR A C 1
ATOM 527 O O . THR A 1 72 ? 19.432 -1.362 -0.367 1.00 62.88 72 THR A O 1
ATOM 530 N N . THR A 1 73 ? 18.589 -3.078 0.813 1.00 61.84 73 THR A N 1
ATOM 531 C CA . THR A 1 73 ? 19.887 -3.693 1.159 1.00 61.84 73 THR A CA 1
ATOM 532 C C . THR A 1 73 ? 20.696 -4.107 -0.075 1.00 61.84 73 THR A C 1
ATOM 534 O O . THR A 1 73 ? 21.920 -4.130 -0.010 1.00 61.84 73 THR A O 1
ATOM 537 N N . ASP A 1 74 ? 20.025 -4.388 -1.196 1.00 58.59 74 ASP A N 1
ATOM 538 C CA . ASP A 1 74 ? 20.649 -4.802 -2.459 1.00 58.59 74 ASP A CA 1
ATOM 539 C C . ASP A 1 74 ? 20.453 -3.761 -3.576 1.00 58.59 74 ASP A C 1
ATOM 541 O O . ASP A 1 74 ? 20.579 -4.066 -4.755 1.00 58.59 74 ASP A O 1
ATOM 545 N N . ALA A 1 75 ? 20.109 -2.513 -3.234 1.00 61.22 75 ALA A N 1
ATOM 546 C CA . ALA A 1 75 ? 19.740 -1.498 -4.225 1.00 61.22 75 ALA A CA 1
ATOM 547 C C . ALA A 1 75 ? 20.862 -1.206 -5.241 1.00 61.22 75 ALA A C 1
ATOM 549 O O . ALA A 1 75 ? 20.578 -0.943 -6.409 1.00 61.22 75 ALA A O 1
ATOM 550 N N . GLU A 1 76 ? 22.130 -1.288 -4.828 1.00 60.81 76 GLU A N 1
ATOM 551 C CA . GLU A 1 76 ? 23.284 -1.092 -5.715 1.00 60.81 76 GLU A CA 1
ATOM 552 C C . GLU A 1 76 ? 23.428 -2.238 -6.735 1.00 60.81 76 GLU A C 1
ATOM 554 O O . GLU A 1 76 ? 23.625 -1.986 -7.924 1.00 60.81 76 GLU A O 1
ATOM 559 N N . GLU A 1 77 ? 23.240 -3.488 -6.307 1.00 62.50 77 GLU A N 1
ATOM 560 C CA . GLU A 1 77 ? 23.280 -4.661 -7.189 1.00 62.50 77 GLU A CA 1
ATOM 561 C C . GLU A 1 77 ? 22.020 -4.742 -8.067 1.00 62.50 77 GLU A C 1
ATOM 563 O O . GLU A 1 77 ? 22.113 -4.972 -9.272 1.00 62.50 77 GLU A O 1
ATOM 568 N N . SER A 1 78 ? 20.847 -4.428 -7.508 1.00 61.16 78 SER A N 1
ATOM 569 C CA . SER A 1 78 ? 19.586 -4.291 -8.244 1.00 61.16 78 SER A CA 1
ATOM 570 C C . SER A 1 78 ? 19.691 -3.230 -9.341 1.00 61.16 78 SER A C 1
ATOM 572 O O . SER A 1 78 ? 19.298 -3.483 -10.478 1.00 61.16 78 SER A O 1
ATOM 574 N N . THR A 1 79 ? 20.331 -2.089 -9.058 1.00 62.81 79 THR A N 1
ATOM 575 C CA . THR A 1 79 ? 20.596 -1.055 -10.072 1.00 62.81 79 THR A CA 1
ATOM 576 C C . THR A 1 79 ? 21.503 -1.571 -11.190 1.00 62.81 79 THR A C 1
ATOM 578 O O . THR A 1 79 ? 21.337 -1.224 -12.361 1.00 62.81 79 THR A O 1
ATOM 581 N N . ARG A 1 80 ? 22.464 -2.428 -10.843 1.00 63.12 80 ARG A N 1
ATOM 582 C CA . ARG A 1 80 ? 23.392 -3.056 -11.788 1.00 63.12 80 ARG A CA 1
ATOM 583 C C . ARG A 1 80 ? 22.704 -4.055 -12.717 1.00 63.12 80 ARG A C 1
ATOM 585 O O . ARG A 1 80 ? 23.086 -4.155 -13.880 1.00 63.12 80 ARG A O 1
ATOM 592 N N . ILE A 1 81 ? 21.718 -4.788 -12.202 1.00 62.56 81 ILE A N 1
ATOM 593 C CA . ILE A 1 81 ? 21.013 -5.861 -12.917 1.00 62.56 81 ILE A CA 1
ATOM 594 C C . ILE A 1 81 ? 19.809 -5.319 -13.702 1.00 62.56 81 ILE A C 1
ATOM 596 O O . ILE A 1 81 ? 19.596 -5.709 -14.848 1.00 62.56 81 ILE A O 1
ATOM 600 N N . P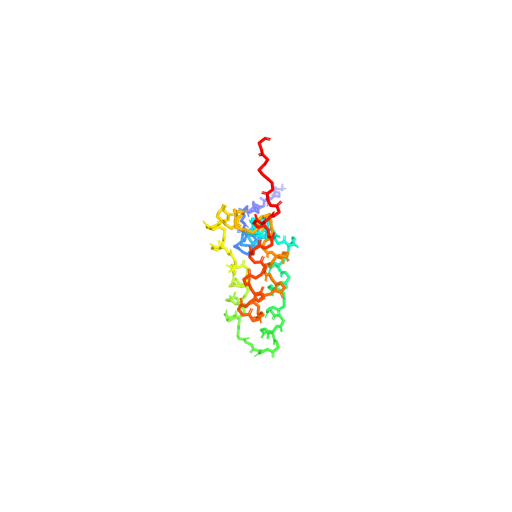HE A 1 82 ? 19.033 -4.412 -13.108 1.00 58.53 82 PHE A N 1
ATOM 601 C CA . PHE A 1 82 ? 17.741 -3.947 -13.623 1.00 58.53 82 PHE A CA 1
ATOM 602 C C . PHE A 1 82 ? 17.733 -2.472 -14.051 1.00 58.53 82 PHE A C 1
ATOM 604 O O . PHE A 1 82 ? 16.699 -1.966 -14.483 1.00 58.53 82 PHE A O 1
ATOM 611 N N . GLY A 1 83 ? 18.859 -1.759 -13.960 1.00 64.38 83 GLY A N 1
ATOM 612 C CA . GLY A 1 83 ? 18.894 -0.318 -14.207 1.00 64.38 83 GLY A CA 1
ATOM 613 C C . GLY A 1 83 ? 18.174 0.472 -13.106 1.00 64.38 83 GLY A C 1
ATOM 614 O O . GLY A 1 83 ? 18.130 0.061 -11.957 1.00 64.38 83 GLY A O 1
ATOM 615 N N . GLN A 1 84 ? 17.610 1.637 -13.432 1.00 59.19 84 GLN A N 1
ATOM 616 C CA . GLN A 1 84 ? 17.012 2.541 -12.430 1.00 59.19 84 GLN A CA 1
ATOM 617 C C . GLN A 1 84 ? 15.601 2.130 -11.960 1.00 59.19 84 GLN A C 1
ATOM 619 O O . GLN A 1 84 ? 15.031 2.811 -11.110 1.00 59.19 84 GLN A O 1
ATOM 624 N N . SER A 1 85 ? 14.995 1.072 -12.517 1.00 63.19 85 SER A N 1
ATOM 625 C CA . SER A 1 85 ? 13.634 0.679 -12.137 1.00 63.19 85 SER A CA 1
ATOM 626 C C . SER A 1 85 ? 13.371 -0.814 -12.305 1.00 63.19 85 SER A C 1
ATOM 628 O O . SER A 1 85 ? 13.197 -1.327 -13.410 1.00 63.19 85 SER A O 1
ATOM 630 N N . MET A 1 86 ? 13.232 -1.505 -11.175 1.00 65.19 86 MET A N 1
ATOM 631 C CA . MET A 1 86 ? 12.738 -2.883 -11.143 1.00 65.19 86 MET A CA 1
ATOM 632 C C . MET A 1 86 ? 11.272 -2.965 -11.610 1.00 65.19 86 MET A C 1
ATOM 634 O O . MET A 1 86 ? 10.868 -3.946 -12.231 1.00 65.19 86 MET A O 1
ATOM 638 N N . THR A 1 87 ? 10.489 -1.908 -11.374 1.00 66.75 87 THR A N 1
ATOM 639 C CA . THR A 1 87 ? 9.063 -1.820 -11.729 1.00 66.75 87 THR A CA 1
ATOM 640 C C . THR A 1 87 ? 8.812 -1.933 -13.226 1.00 66.75 87 THR A C 1
ATOM 642 O O . THR A 1 87 ? 7.839 -2.546 -13.654 1.00 66.75 87 THR A O 1
ATOM 645 N N . GLU A 1 88 ? 9.673 -1.323 -14.039 1.00 69.00 88 GLU A N 1
ATOM 646 C CA . GLU A 1 88 ? 9.503 -1.317 -15.492 1.00 69.00 88 GLU A CA 1
ATOM 647 C C . GLU A 1 88 ? 9.801 -2.692 -16.100 1.00 69.00 88 GLU A C 1
ATOM 649 O O . GLU A 1 88 ? 9.107 -3.145 -17.012 1.00 69.00 88 GLU A O 1
ATOM 654 N N . HIS A 1 89 ? 10.816 -3.375 -15.574 1.00 67.06 89 HIS A N 1
ATOM 655 C CA . HIS A 1 89 ? 11.397 -4.542 -16.231 1.00 67.06 89 HIS A CA 1
ATOM 656 C C . HIS A 1 89 ? 10.979 -5.877 -15.614 1.00 67.06 89 HIS A C 1
ATOM 658 O O . HIS A 1 89 ? 10.838 -6.867 -16.333 1.00 67.06 89 HIS A O 1
ATOM 664 N N . LEU A 1 90 ? 10.756 -5.917 -14.299 1.00 68.38 90 LEU A N 1
ATOM 665 C CA . LEU A 1 90 ? 10.470 -7.151 -13.571 1.00 68.38 90 LEU A CA 1
ATOM 666 C C . LEU A 1 90 ? 8.975 -7.319 -13.292 1.00 68.38 90 LEU A C 1
ATOM 668 O O . LEU A 1 90 ? 8.422 -8.375 -13.589 1.00 68.38 90 LEU A O 1
ATOM 672 N N . THR A 1 91 ? 8.301 -6.283 -12.787 1.00 72.62 91 THR A N 1
ATOM 673 C CA . THR A 1 91 ? 6.889 -6.359 -12.363 1.00 72.62 91 THR A CA 1
ATOM 674 C C . THR A 1 91 ? 5.929 -6.881 -13.447 1.00 72.62 91 THR A C 1
ATOM 676 O O . THR A 1 91 ? 5.068 -7.699 -13.128 1.00 72.62 91 THR A O 1
ATOM 679 N N . PRO A 1 92 ? 6.067 -6.544 -14.748 1.00 76.38 92 PRO A N 1
ATOM 680 C CA . PRO A 1 92 ? 5.172 -7.085 -15.778 1.00 76.38 92 PRO A CA 1
ATOM 681 C C . PRO A 1 92 ? 5.314 -8.598 -16.012 1.00 76.38 92 PRO A C 1
ATOM 683 O O . PRO A 1 92 ? 4.427 -9.217 -16.601 1.00 76.38 92 PRO A O 1
ATOM 686 N N . VAL A 1 93 ? 6.436 -9.198 -15.601 1.00 76.69 93 VAL A N 1
ATOM 687 C CA . VAL A 1 93 ? 6.804 -10.589 -15.916 1.00 76.69 93 VAL A CA 1
ATOM 688 C C . VAL A 1 93 ? 7.127 -11.438 -14.685 1.00 76.69 93 VAL A C 1
ATOM 690 O O . VAL A 1 93 ? 7.419 -12.629 -14.826 1.00 76.69 93 VAL A O 1
ATOM 693 N N . GLU A 1 94 ? 7.061 -10.871 -13.480 1.00 73.06 94 GLU A N 1
ATOM 694 C CA . GLU A 1 94 ? 7.428 -11.546 -12.227 1.00 73.06 94 GLU A CA 1
ATOM 695 C C . GLU A 1 94 ? 6.522 -12.743 -11.907 1.00 73.06 94 GLU A C 1
ATOM 697 O O . GLU A 1 94 ? 6.962 -13.731 -11.323 1.00 73.06 94 GLU A O 1
ATOM 702 N N . HIS A 1 95 ? 5.274 -12.695 -12.374 1.00 78.62 95 HIS A N 1
ATOM 703 C CA . HIS A 1 95 ? 4.310 -13.796 -12.297 1.00 78.62 95 HIS A CA 1
ATOM 704 C C . HIS A 1 95 ? 4.141 -14.545 -13.631 1.00 78.62 95 HIS A C 1
ATOM 706 O O . HIS A 1 95 ? 3.221 -15.349 -13.790 1.00 78.62 95 HIS A O 1
ATOM 712 N N . GLY A 1 96 ? 5.012 -14.271 -14.607 1.00 76.94 96 GLY A N 1
ATOM 713 C CA . GLY A 1 96 ? 5.035 -14.935 -15.906 1.00 76.94 96 GLY A CA 1
ATOM 714 C C . GLY A 1 96 ? 5.707 -16.310 -15.872 1.00 76.94 96 GLY A C 1
ATOM 715 O O . GLY A 1 96 ? 6.147 -16.818 -14.842 1.00 76.94 96 GLY A O 1
ATOM 716 N N . SER A 1 97 ? 5.813 -16.945 -17.039 1.00 83.19 97 SER A N 1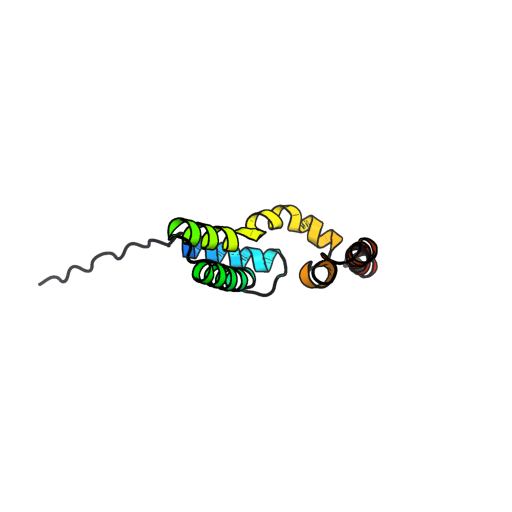
ATOM 717 C CA . SER A 1 97 ? 6.625 -18.159 -17.189 1.00 83.19 97 SER A CA 1
ATOM 718 C C . SER A 1 97 ? 8.111 -17.862 -16.947 1.00 83.19 97 SER A C 1
ATOM 720 O O . SER A 1 97 ? 8.572 -16.750 -17.191 1.00 83.19 97 SER A O 1
ATOM 722 N N . ARG A 1 98 ? 8.905 -18.877 -16.565 1.00 78.12 98 ARG A N 1
ATOM 723 C CA . ARG A 1 98 ? 10.363 -18.725 -16.350 1.00 78.12 98 ARG A CA 1
ATOM 724 C C . ARG A 1 98 ? 11.083 -18.021 -17.508 1.00 78.12 98 ARG A C 1
ATOM 726 O O . ARG A 1 98 ? 12.007 -17.254 -17.269 1.00 78.12 98 ARG A O 1
ATOM 733 N N . ALA A 1 99 ? 10.660 -18.272 -18.749 1.00 78.62 99 ALA A N 1
ATOM 734 C CA . ALA A 1 99 ? 11.221 -17.622 -19.931 1.00 78.62 99 ALA A CA 1
ATOM 735 C C . ALA A 1 99 ? 10.890 -16.119 -19.999 1.00 78.62 99 ALA A C 1
ATOM 737 O O . ALA A 1 99 ? 11.745 -15.329 -20.384 1.00 78.62 99 ALA A O 1
ATOM 738 N N . GLN A 1 100 ? 9.684 -15.714 -19.588 1.00 77.44 100 GLN A N 1
ATOM 739 C CA . GLN A 1 100 ? 9.272 -14.307 -19.537 1.00 77.44 100 GLN A CA 1
ATOM 740 C C . GLN A 1 100 ? 9.988 -13.547 -18.418 1.00 77.44 100 GLN A C 1
ATOM 742 O O . GLN A 1 100 ? 10.473 -12.446 -18.657 1.00 77.44 100 GLN A O 1
ATOM 747 N N . SER A 1 101 ? 10.131 -14.150 -17.235 1.00 75.56 101 SER A N 1
ATOM 748 C CA . SER A 1 101 ? 10.870 -13.529 -16.130 1.00 75.56 101 SER A CA 1
ATOM 749 C C . SER A 1 101 ? 12.355 -13.356 -16.473 1.00 75.56 101 SER A C 1
ATOM 751 O O . SER A 1 101 ? 12.916 -12.289 -16.250 1.00 75.56 101 SER A O 1
ATOM 753 N N . LEU A 1 102 ? 12.986 -14.361 -17.101 1.00 73.38 102 LEU A N 1
ATOM 754 C CA . LEU A 1 102 ? 14.364 -14.246 -17.602 1.00 73.38 102 LEU A CA 1
ATOM 755 C C . LEU A 1 102 ? 14.502 -13.178 -18.698 1.00 73.38 102 LEU A C 1
ATOM 757 O O . LEU A 1 102 ? 15.533 -12.516 -18.769 1.00 73.38 102 LEU A O 1
ATOM 761 N N . ALA A 1 103 ? 13.495 -12.994 -19.554 1.00 72.19 103 ALA A N 1
ATOM 762 C CA . ALA A 1 103 ? 13.520 -11.951 -20.578 1.00 72.19 103 ALA A CA 1
ATOM 763 C C . ALA A 1 103 ? 13.470 -10.537 -19.970 1.00 72.19 103 ALA A C 1
ATOM 765 O O . ALA A 1 103 ? 14.234 -9.678 -20.405 1.00 72.19 103 ALA A O 1
ATOM 766 N N . GLY A 1 104 ? 12.655 -10.318 -18.929 1.00 66.69 104 GLY A N 1
ATOM 767 C CA . GLY A 1 104 ? 12.597 -9.034 -18.211 1.00 66.69 104 GLY A CA 1
ATOM 768 C C . GLY A 1 104 ? 13.899 -8.663 -17.495 1.00 66.69 104 GLY A C 1
ATOM 769 O O . GLY A 1 104 ? 14.230 -7.489 -17.394 1.00 66.69 104 GLY A O 1
ATOM 770 N N . VAL A 1 105 ? 14.687 -9.657 -17.071 1.00 66.19 105 VAL A N 1
ATOM 771 C CA . VAL A 1 105 ? 16.023 -9.451 -16.476 1.00 66.19 105 VAL A CA 1
ATOM 772 C C . VAL A 1 105 ? 17.088 -9.129 -17.539 1.00 66.19 105 VAL A C 1
ATOM 774 O O . VAL A 1 105 ? 18.031 -8.393 -17.269 1.00 66.19 105 VAL A O 1
ATOM 777 N N . ASN A 1 106 ? 16.977 -9.681 -18.754 1.00 62.09 106 ASN A N 1
ATOM 778 C CA . ASN A 1 106 ? 18.030 -9.578 -19.777 1.00 62.09 106 ASN A CA 1
ATOM 779 C C . ASN A 1 106 ? 17.931 -8.326 -20.670 1.00 62.09 106 ASN A C 1
ATOM 781 O O . ASN A 1 106 ? 18.951 -7.869 -21.184 1.00 62.09 106 ASN A O 1
ATOM 785 N N . GLU A 1 107 ? 16.735 -7.763 -20.865 1.00 58.06 107 GLU A N 1
ATOM 786 C CA . GLU A 1 107 ? 16.518 -6.548 -21.677 1.00 58.06 107 GLU A CA 1
ATOM 787 C C . GLU A 1 107 ? 17.298 -5.310 -21.163 1.00 58.06 107 GLU A C 1
ATOM 789 O O . GLU A 1 107 ? 17.967 -4.659 -21.972 1.00 58.06 107 GLU A O 1
ATOM 794 N N . PRO A 1 108 ? 17.330 -5.010 -19.847 1.00 56.00 108 PRO A N 1
ATOM 795 C CA . PRO A 1 108 ? 18.078 -3.871 -19.294 1.00 56.00 108 PRO A CA 1
ATOM 796 C C . PRO A 1 108 ? 19.600 -4.015 -19.437 1.00 56.00 108 PRO A C 1
ATOM 798 O O . PRO A 1 108 ? 20.290 -3.054 -19.781 1.00 56.00 108 PRO A O 1
ATOM 801 N N . CYS A 1 109 ? 20.121 -5.233 -19.247 1.00 51.44 109 CYS A N 1
ATOM 802 C CA . CYS A 1 109 ? 21.548 -5.563 -19.345 1.00 51.44 109 CYS A CA 1
ATOM 803 C C . CYS A 1 109 ? 22.111 -5.348 -20.766 1.00 51.44 109 CYS A C 1
ATOM 805 O O . CYS A 1 109 ? 23.264 -4.960 -20.942 1.00 51.44 109 CYS A O 1
ATOM 807 N N . LEU A 1 110 ? 21.286 -5.533 -21.804 1.00 51.41 110 LEU A N 1
ATOM 808 C CA . LEU A 1 110 ? 21.677 -5.303 -23.201 1.00 51.41 110 LEU A CA 1
ATOM 809 C C . LEU A 1 110 ? 21.625 -3.823 -23.615 1.00 51.41 110 LEU A C 1
ATOM 811 O O . LEU A 1 110 ? 22.242 -3.445 -24.613 1.00 51.41 110 LEU A O 1
ATOM 815 N N . ARG A 1 111 ? 20.901 -2.984 -22.862 1.00 53.94 111 ARG A N 1
ATOM 816 C CA . ARG A 1 111 ? 20.687 -1.557 -23.158 1.00 53.94 111 ARG A CA 1
ATOM 817 C C . ARG A 1 111 ? 21.526 -0.616 -22.294 1.00 53.94 111 ARG A C 1
ATOM 819 O O . ARG A 1 111 ? 21.586 0.576 -22.597 1.00 53.94 111 ARG A O 1
ATOM 826 N N . SER A 1 112 ? 22.196 -1.121 -21.256 1.00 50.75 112 SER A N 1
ATOM 827 C CA . SER A 1 112 ? 23.138 -0.340 -20.457 1.00 50.75 112 SER A CA 1
ATOM 828 C C . SER A 1 112 ? 24.412 -0.060 -21.263 1.00 50.75 112 SER A C 1
ATOM 830 O O . SER A 1 112 ? 25.385 -0.814 -21.224 1.00 50.75 112 SER A O 1
ATOM 832 N N . THR A 1 113 ? 24.434 1.038 -22.017 1.00 46.66 113 THR A N 1
ATOM 833 C CA . THR A 1 113 ? 25.701 1.612 -22.481 1.00 46.66 113 THR A CA 1
ATOM 834 C C . THR A 1 113 ? 26.509 2.088 -21.271 1.00 46.66 113 THR A C 1
ATOM 836 O O . THR A 1 113 ? 25.942 2.757 -20.399 1.00 46.66 113 THR A O 1
ATOM 839 N N . PRO A 1 114 ? 27.819 1.790 -21.200 1.00 45.44 114 PRO A N 1
ATOM 840 C CA . PRO A 1 114 ? 28.673 2.343 -20.161 1.00 45.44 114 PRO A CA 1
ATOM 841 C C . PRO A 1 114 ? 28.702 3.867 -20.317 1.00 45.44 114 PRO A C 1
ATOM 843 O O . PRO A 1 114 ? 29.143 4.377 -21.344 1.00 45.44 114 PRO A O 1
ATOM 846 N N . HIS A 1 115 ? 28.196 4.582 -19.316 1.00 46.84 115 HIS A N 1
ATOM 847 C CA . HIS A 1 115 ? 28.360 6.025 -19.194 1.00 46.84 115 HIS A CA 1
ATOM 848 C C . HIS A 1 115 ? 29.616 6.267 -18.353 1.00 46.84 115 HIS A C 1
ATOM 850 O O . HIS A 1 115 ? 29.571 6.301 -17.125 1.00 46.84 115 HIS A O 1
ATOM 856 N N . TRP A 1 116 ? 30.754 6.338 -19.039 1.00 48.44 116 TRP A N 1
ATOM 857 C CA . TRP A 1 116 ? 31.907 7.107 -18.578 1.00 48.44 116 TRP A CA 1
ATOM 858 C C . TRP A 1 116 ? 31.899 8.459 -19.287 1.00 48.44 116 TRP A C 1
ATOM 860 O O . TRP A 1 116 ? 31.432 8.510 -20.449 1.00 48.44 116 TRP A O 1
#

Secondary structure (DSSP, 8-state):
-------------HHHHHHHHHHHHHHHHTPPTTHHHHHHHHHHHHHHHTT--HHHHHHHHHHHHTTTTTGGGGHHHHHHHHTT-HHHHTTTTTTS-HHHHHHHHHHHHHH-----